Protein AF-A0A935UFL1-F1 (afdb_monomer_lite)

Organism: NCBI:txid2954385

Secondary structure (DSSP, 8-state):
-----PPPHHHHHHHHHHHHHHHHHHHHHHHHHHS---PPPPHHHHHHHHHHTS-HHHHHHHHH---

Structure (mmCIF, N/CA/C/O backbone):
data_AF-A0A935UFL1-F1
#
_entry.id   AF-A0A935UFL1-F1
#
loop_
_atom_site.group_PDB
_atom_site.id
_atom_site.type_symbol
_atom_site.label_atom_id
_atom_site.label_alt_id
_atom_site.label_comp_id
_atom_site.label_asym_id
_atom_site.label_entity_id
_atom_site.label_seq_id
_atom_site.pdbx_PDB_ins_code
_atom_site.Cartn_x
_atom_site.Cartn_y
_atom_site.Cartn_z
_atom_site.occupancy
_atom_site.B_iso_or_equiv
_atom_site.auth_seq_id
_atom_site.auth_comp_id
_atom_site.auth_asym_id
_atom_site.auth_atom_id
_atom_site.pdbx_PDB_model_num
ATOM 1 N N . MET A 1 1 ? -15.772 21.859 -13.109 1.00 37.44 1 MET A N 1
ATOM 2 C CA . MET A 1 1 ? -14.775 21.181 -12.257 1.00 37.44 1 MET A CA 1
ATOM 3 C C . MET A 1 1 ? -15.379 21.097 -10.867 1.00 37.44 1 MET A C 1
ATOM 5 O O . MET A 1 1 ? -15.346 22.087 -10.149 1.00 37.44 1 MET A O 1
ATOM 9 N N . SER A 1 2 ? -16.068 20.001 -10.544 1.00 41.44 2 SER A N 1
ATOM 10 C CA . SER A 1 2 ? -16.640 19.836 -9.204 1.00 41.44 2 SER A CA 1
ATOM 11 C C . SER A 1 2 ? -15.491 19.680 -8.218 1.00 41.44 2 SER A C 1
ATOM 13 O O . SER A 1 2 ? -14.676 18.775 -8.360 1.00 41.44 2 SER A O 1
ATOM 15 N N . SER A 1 3 ? -15.393 20.611 -7.272 1.00 50.28 3 SER A N 1
ATOM 16 C CA . SER A 1 3 ? -14.455 20.528 -6.158 1.00 50.28 3 SER A CA 1
ATOM 17 C C . SER A 1 3 ? -14.965 19.445 -5.211 1.00 50.28 3 SER A C 1
ATOM 19 O O . SER A 1 3 ? -15.771 19.716 -4.320 1.00 50.28 3 SER A O 1
ATOM 21 N N . GLU A 1 4 ? -14.589 18.191 -5.457 1.00 59.16 4 GLU A N 1
ATOM 22 C CA . GLU A 1 4 ? -14.795 17.140 -4.467 1.00 59.16 4 GLU A CA 1
ATOM 23 C C . GLU A 1 4 ? -13.923 17.476 -3.262 1.00 59.16 4 GLU A C 1
ATOM 25 O O 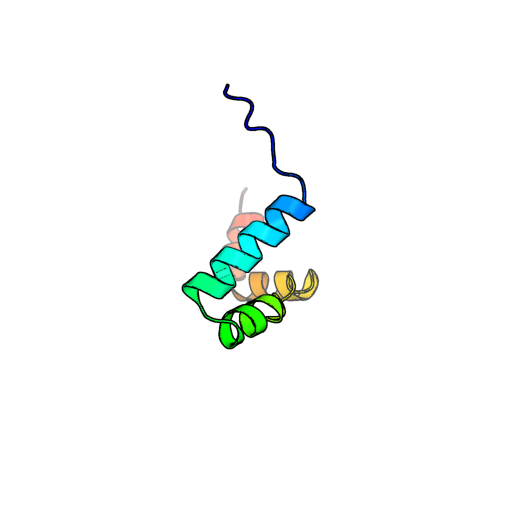. GLU A 1 4 ? -12.696 17.387 -3.292 1.00 59.16 4 GLU A O 1
ATOM 30 N N . THR A 1 5 ? -14.575 17.946 -2.202 1.00 77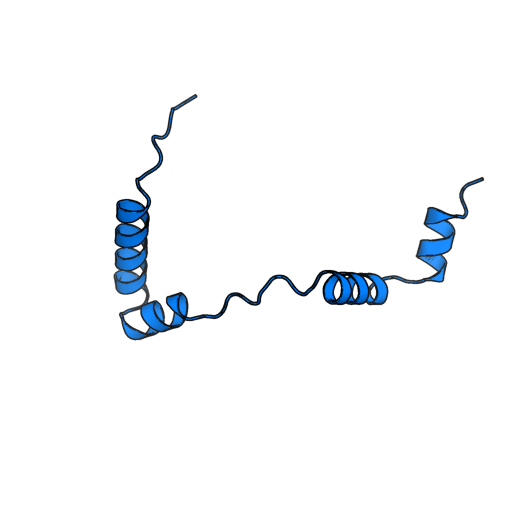.81 5 THR A N 1
ATOM 31 C CA . THR A 1 5 ? -13.916 18.172 -0.922 1.00 77.81 5 THR A CA 1
ATOM 32 C C . THR A 1 5 ? -13.494 16.806 -0.398 1.00 77.81 5 THR A C 1
ATOM 34 O O . THR A 1 5 ? -14.344 15.992 -0.031 1.00 77.81 5 THR A O 1
ATOM 37 N N . LEU A 1 6 ? -12.188 16.538 -0.418 1.00 82.25 6 LEU A N 1
ATOM 38 C CA . LEU A 1 6 ? -11.626 15.309 0.128 1.00 82.25 6 LEU A CA 1
ATOM 39 C C . LEU A 1 6 ? -12.045 15.159 1.593 1.00 82.25 6 LEU A C 1
ATOM 41 O O . LEU A 1 6 ? -12.119 16.131 2.348 1.00 82.25 6 LEU A 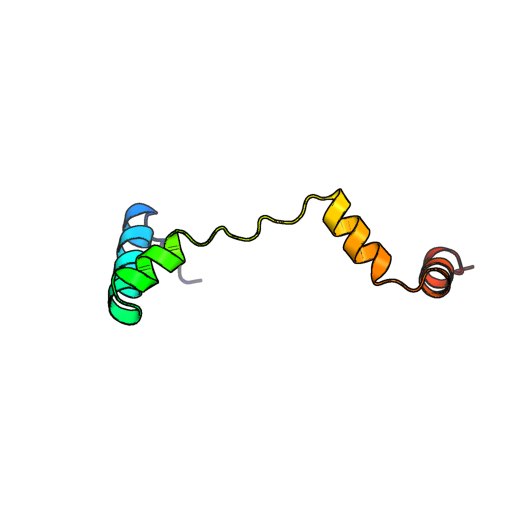O 1
ATOM 45 N N . MET A 1 7 ? -12.340 13.923 1.990 1.00 90.12 7 MET A N 1
ATOM 46 C CA . MET A 1 7 ? -12.643 13.617 3.383 1.00 90.12 7 MET A CA 1
ATOM 47 C C . MET A 1 7 ? -11.412 13.854 4.260 1.00 90.12 7 MET A C 1
ATOM 49 O O . MET A 1 7 ? -10.278 13.730 3.799 1.00 90.12 7 MET A O 1
ATOM 53 N N . THR A 1 8 ? -11.634 14.132 5.544 1.00 93.56 8 THR A N 1
ATOM 54 C CA . THR A 1 8 ? -10.552 14.047 6.526 1.00 93.56 8 THR A CA 1
ATOM 55 C C . THR A 1 8 ? -10.054 12.606 6.619 1.00 93.56 8 THR A C 1
ATOM 57 O O . THR A 1 8 ? -10.827 11.664 6.419 1.00 93.56 8 THR A O 1
ATOM 60 N N . GLU A 1 9 ? -8.776 12.425 6.956 1.00 92.44 9 GLU A N 1
ATOM 61 C CA . GLU A 1 9 ? -8.180 11.092 7.109 1.00 92.44 9 GLU A CA 1
ATOM 62 C C . GLU A 1 9 ? -8.961 10.236 8.110 1.00 92.44 9 GLU A C 1
ATOM 64 O O . GLU A 1 9 ? -9.280 9.088 7.818 1.00 92.44 9 GLU A O 1
ATOM 69 N N . GLU A 1 10 ? -9.362 10.813 9.247 1.00 94.31 10 GLU A N 1
ATOM 70 C CA . GLU A 1 10 ? -10.163 10.110 10.255 1.00 94.31 10 GLU A CA 1
ATOM 71 C C . GLU A 1 10 ? -11.490 9.596 9.680 1.00 94.31 10 GLU A C 1
ATOM 73 O O . GLU A 1 10 ? -11.865 8.441 9.902 1.00 94.31 10 GLU A O 1
ATOM 78 N N . ARG A 1 11 ? -12.197 10.435 8.907 1.00 95.62 11 ARG A N 1
ATOM 79 C CA . ARG A 1 11 ? -13.483 10.051 8.314 1.00 95.62 11 ARG A CA 1
ATOM 80 C C . ARG A 1 11 ? -13.299 8.959 7.267 1.00 95.62 11 ARG A C 1
ATOM 82 O O . ARG A 1 11 ? -14.093 8.023 7.228 1.00 95.62 11 ARG A O 1
ATOM 89 N N . LEU A 1 12 ? -12.247 9.064 6.461 1.00 95.62 12 LEU A N 1
ATOM 90 C CA . LEU A 1 12 ? -11.908 8.067 5.454 1.00 95.62 12 LEU A CA 1
ATOM 91 C C . LEU A 1 12 ? -11.566 6.714 6.094 1.00 95.62 12 LEU A C 1
ATOM 93 O O . LEU A 1 12 ? -12.099 5.693 5.669 1.00 95.62 12 LEU A O 1
ATOM 97 N N . ILE A 1 13 ? -10.723 6.708 7.132 1.00 95.50 13 ILE A N 1
ATOM 98 C CA . ILE A 1 13 ? -10.315 5.489 7.844 1.00 95.50 13 ILE A CA 1
ATOM 99 C C . ILE A 1 13 ? -11.528 4.801 8.467 1.00 95.50 13 ILE A C 1
ATOM 101 O O . ILE A 1 13 ? -11.680 3.588 8.316 1.00 95.50 13 ILE A O 1
ATOM 105 N N . ARG A 1 14 ? -12.411 5.561 9.129 1.00 96.69 14 ARG A N 1
ATOM 106 C CA . ARG A 1 14 ? -13.624 5.004 9.741 1.00 96.69 14 ARG A CA 1
ATOM 107 C C . ARG A 1 14 ? -14.522 4.365 8.688 1.00 96.69 14 ARG A C 1
ATOM 109 O O . ARG A 1 14 ? -14.803 3.178 8.780 1.00 96.69 14 ARG A O 1
ATOM 116 N N . GLN A 1 15 ? -14.865 5.119 7.645 1.00 97.25 15 GLN A N 1
ATOM 117 C CA . GLN A 1 15 ? -15.745 4.629 6.588 1.00 97.25 15 GLN A CA 1
ATOM 118 C C . GLN A 1 15 ? -15.166 3.398 5.873 1.00 97.25 15 GLN A C 1
ATOM 120 O O . GLN A 1 15 ? -15.897 2.456 5.584 1.00 97.25 15 GLN A O 1
ATOM 125 N N . ALA A 1 16 ? -13.858 3.370 5.608 1.00 96.88 16 ALA A N 1
ATOM 126 C CA . ALA A 1 16 ? -13.211 2.209 5.002 1.00 96.88 16 ALA A CA 1
ATOM 127 C C . ALA A 1 16 ? -13.234 0.983 5.929 1.00 96.88 16 ALA A C 1
ATOM 129 O O . ALA A 1 16 ? -13.470 -0.129 5.464 1.00 96.88 16 ALA A O 1
ATOM 130 N N . THR A 1 17 ? -13.015 1.181 7.231 1.00 96.81 17 THR A N 1
ATOM 131 C CA . THR A 1 17 ? -13.063 0.098 8.226 1.00 96.81 17 THR A CA 1
ATOM 132 C C . THR A 1 17 ? -14.467 -0.491 8.327 1.00 96.81 17 THR A C 1
ATOM 134 O O . THR A 1 17 ? -14.606 -1.713 8.312 1.00 96.81 17 THR A O 1
ATOM 137 N N . ASP A 1 18 ? -15.495 0.360 8.354 1.00 98.12 18 ASP A N 1
ATOM 138 C CA . ASP A 1 18 ? -16.895 -0.067 8.405 1.00 98.12 18 ASP A CA 1
ATOM 139 C C . ASP A 1 18 ? -17.243 -0.916 7.175 1.00 98.12 18 ASP A C 1
ATOM 141 O O . ASP A 1 18 ? -17.691 -2.052 7.316 1.00 98.12 18 ASP A O 1
ATOM 145 N N . VAL A 1 19 ? -16.905 -0.440 5.970 1.00 98.44 19 VAL A N 1
ATOM 146 C CA .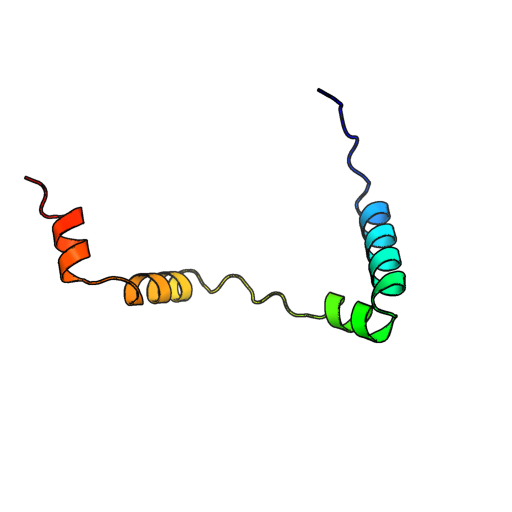 VAL A 1 19 ? -17.117 -1.187 4.717 1.00 98.44 19 VAL A CA 1
ATOM 147 C C . VAL A 1 19 ? -16.393 -2.537 4.728 1.00 98.44 19 VAL A C 1
ATOM 149 O O . VAL A 1 19 ? -16.959 -3.542 4.291 1.00 98.44 19 VAL A O 1
ATOM 152 N N . LEU A 1 20 ? -15.154 -2.595 5.227 1.00 97.88 20 LEU A N 1
ATOM 153 C CA . LEU A 1 20 ? -14.399 -3.847 5.322 1.00 97.88 20 LEU A CA 1
ATOM 154 C C . LEU A 1 20 ? -15.066 -4.836 6.283 1.00 97.88 20 LEU A C 1
ATOM 156 O O . LEU A 1 20 ? -15.213 -6.007 5.938 1.00 97.88 20 LEU A O 1
ATOM 160 N N . ILE A 1 21 ? -15.487 -4.381 7.464 1.00 98.06 21 ILE A N 1
ATOM 161 C CA . ILE A 1 21 ? -16.147 -5.233 8.461 1.00 98.06 21 ILE A CA 1
ATOM 162 C C . ILE A 1 21 ? -17.503 -5.719 7.946 1.00 98.06 21 ILE A C 1
ATOM 164 O O . ILE A 1 21 ? -17.814 -6.899 8.101 1.00 98.06 21 ILE A O 1
ATOM 168 N N . GLU A 1 22 ? -18.284 -4.851 7.306 1.00 98.44 22 GLU A N 1
ATOM 169 C CA . GLU A 1 22 ? -19.596 -5.192 6.747 1.00 98.44 22 GLU A CA 1
ATOM 170 C C . GLU A 1 22 ? -19.504 -6.252 5.643 1.00 98.44 22 GLU A C 1
ATOM 172 O O . GLU A 1 22 ? -20.336 -7.155 5.590 1.00 98.44 22 GLU A O 1
ATOM 177 N N . ASN A 1 23 ? -18.489 -6.169 4.776 1.00 98.44 23 ASN A N 1
ATOM 178 C CA . ASN A 1 23 ? -18.381 -7.048 3.608 1.00 98.44 23 ASN A CA 1
ATOM 179 C C . ASN A 1 23 ? -17.567 -8.322 3.863 1.00 98.44 23 ASN A C 1
ATOM 181 O O . ASN A 1 23 ? -17.841 -9.352 3.251 1.00 98.44 23 ASN A O 1
ATOM 185 N N . LEU A 1 24 ? -16.555 -8.261 4.731 1.00 97.62 24 LEU A N 1
ATOM 186 C CA . LEU A 1 24 ? -15.621 -9.370 4.964 1.00 97.62 24 LEU A CA 1
ATOM 187 C C . LEU A 1 24 ? -15.811 -10.027 6.338 1.00 97.62 24 LEU A C 1
ATOM 189 O O . LEU A 1 24 ? -15.340 -11.140 6.569 1.00 97.62 24 LEU A O 1
ATOM 193 N N . GLY A 1 25 ? -16.494 -9.357 7.265 1.00 97.44 25 GLY A N 1
ATOM 194 C CA . GLY A 1 25 ? -16.517 -9.735 8.671 1.00 97.44 25 GLY A CA 1
ATOM 195 C C . GLY A 1 25 ? -15.224 -9.352 9.398 1.00 97.44 25 GLY A C 1
ATOM 196 O O . GLY A 1 25 ? -14.172 -9.126 8.802 1.00 97.44 25 GLY A O 1
ATOM 197 N N . ILE A 1 26 ? -15.296 -9.298 10.730 1.00 96.50 26 ILE A N 1
ATOM 198 C CA . ILE A 1 26 ? -14.212 -8.790 11.592 1.00 96.50 26 ILE A CA 1
ATOM 199 C C . ILE A 1 26 ? -12.890 -9.544 11.375 1.00 96.50 26 ILE A C 1
ATOM 201 O O . ILE A 1 26 ? -11.830 -8.919 11.339 1.00 96.50 26 ILE A O 1
ATOM 205 N N . MET A 1 27 ? -12.939 -10.871 11.217 1.00 96.31 27 MET A N 1
ATOM 206 C CA . MET A 1 27 ? -11.739 -11.695 11.025 1.00 96.31 27 MET A CA 1
ATOM 207 C C . MET A 1 27 ? -10.996 -11.348 9.733 1.00 96.31 27 MET A C 1
ATOM 209 O O . MET A 1 27 ? -9.813 -11.009 9.779 1.00 96.31 27 MET A O 1
ATOM 213 N N . GLU A 1 28 ? -11.678 -11.400 8.588 1.00 97.19 28 GLU A N 1
ATOM 214 C CA . GLU A 1 28 ? -11.040 -11.154 7.291 1.00 97.19 28 GLU A CA 1
ATOM 215 C C . GLU A 1 28 ? -10.722 -9.668 7.085 1.00 97.19 28 GLU A C 1
ATOM 217 O O . GLU A 1 28 ? -9.680 -9.345 6.517 1.00 97.19 28 GLU A O 1
ATOM 222 N N . ALA A 1 29 ? -11.532 -8.752 7.630 1.00 97.31 29 ALA A N 1
ATOM 223 C CA . ALA A 1 29 ? -11.211 -7.324 7.658 1.00 97.31 29 ALA A CA 1
ATOM 224 C C . ALA A 1 29 ? -9.911 -7.053 8.432 1.00 97.31 29 ALA A C 1
ATOM 226 O O . ALA A 1 29 ? -9.036 -6.328 7.956 1.00 97.31 29 ALA A O 1
ATOM 227 N N . THR A 1 30 ? -9.743 -7.682 9.600 1.00 95.00 30 THR A N 1
ATOM 228 C CA . THR A 1 30 ? -8.515 -7.561 10.397 1.00 95.00 30 THR A CA 1
ATOM 229 C C . THR A 1 30 ? -7.326 -8.154 9.651 1.00 95.00 30 THR A C 1
ATOM 231 O O . THR A 1 30 ? -6.292 -7.499 9.530 1.00 95.00 30 THR A O 1
ATOM 234 N N . ARG A 1 31 ? -7.483 -9.357 9.079 1.00 94.44 31 ARG A N 1
ATOM 235 C CA . ARG A 1 31 ? -6.449 -9.981 8.247 1.00 94.44 31 ARG A CA 1
ATOM 236 C C . ARG A 1 31 ? -6.018 -9.039 7.128 1.00 94.44 31 ARG A C 1
ATOM 238 O O . ARG A 1 31 ? -4.823 -8.793 7.008 1.00 94.44 31 ARG A O 1
ATOM 245 N N . PHE A 1 32 ? -6.965 -8.474 6.377 1.00 93.69 32 PHE A N 1
ATOM 246 C CA . PHE A 1 32 ? -6.706 -7.531 5.288 1.00 93.69 32 PHE A CA 1
ATOM 247 C C . PHE A 1 32 ? -5.895 -6.312 5.743 1.00 93.69 32 PHE A C 1
ATOM 249 O O . PHE A 1 32 ? -4.890 -5.986 5.116 1.00 93.69 32 PHE A O 1
ATOM 256 N N . LEU A 1 33 ? -6.275 -5.679 6.857 1.00 92.75 33 LEU A N 1
ATOM 257 C CA . LEU A 1 33 ? -5.552 -4.525 7.408 1.00 92.75 33 LEU A CA 1
ATOM 258 C C . LEU A 1 33 ? -4.124 -4.873 7.859 1.00 92.75 33 LEU A C 1
ATOM 260 O O . LEU A 1 33 ? -3.248 -4.011 7.849 1.00 92.75 33 LEU A O 1
ATOM 264 N N . THR A 1 34 ? -3.887 -6.130 8.238 1.00 90.31 34 THR A N 1
ATOM 265 C CA . THR A 1 34 ? -2.569 -6.634 8.657 1.00 90.31 34 THR A CA 1
ATOM 266 C C . THR A 1 34 ? -1.753 -7.265 7.537 1.00 90.31 34 THR A C 1
ATOM 268 O O . THR A 1 34 ? -0.595 -7.613 7.774 1.00 90.31 34 THR A O 1
ATOM 271 N N . LEU A 1 35 ? -2.315 -7.424 6.331 1.00 89.81 35 LEU A N 1
ATOM 272 C CA . LEU A 1 35 ? -1.546 -7.891 5.186 1.00 89.81 35 LEU A CA 1
ATOM 273 C C . LE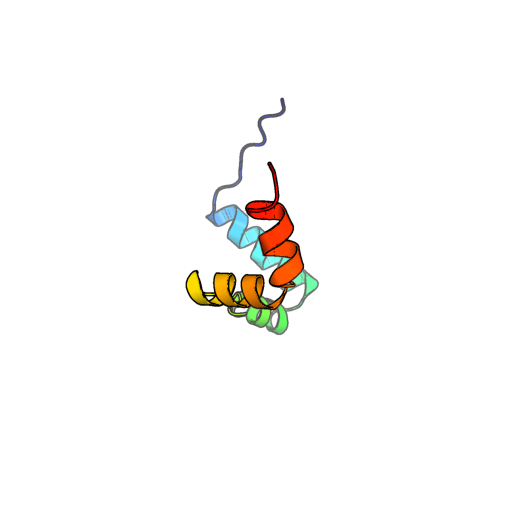U A 1 35 ? -0.384 -6.922 5.004 1.00 89.81 35 LEU A C 1
ATOM 275 O O . LEU A 1 35 ? -0.579 -5.746 4.689 1.00 89.81 35 LEU A O 1
ATOM 279 N N . SER A 1 36 ? 0.838 -7.414 5.213 1.00 72.50 36 SER A N 1
ATOM 280 C CA . SER A 1 36 ? 2.012 -6.683 4.776 1.00 72.50 36 SER A CA 1
ATOM 281 C C . SER A 1 36 ? 1.811 -6.424 3.293 1.00 72.50 36 SER A C 1
ATOM 283 O O . SER A 1 36 ? 1.762 -7.363 2.500 1.00 72.50 36 SER A O 1
ATOM 285 N N . ARG A 1 37 ? 1.662 -5.150 2.914 1.00 70.06 37 ARG A N 1
ATOM 286 C CA . ARG A 1 37 ? 1.912 -4.766 1.530 1.00 70.06 37 ARG A CA 1
ATOM 287 C C . ARG A 1 37 ? 3.282 -5.337 1.226 1.00 70.06 37 ARG A C 1
ATOM 289 O O . ARG A 1 37 ? 4.225 -4.987 1.939 1.00 70.06 37 ARG A O 1
ATOM 296 N N . GLU A 1 38 ? 3.380 -6.233 0.246 1.00 69.19 38 GLU A N 1
ATOM 297 C CA . GLU A 1 38 ? 4.676 -6.546 -0.340 1.00 69.19 38 GLU A CA 1
ATOM 298 C C . GLU A 1 38 ? 5.301 -5.190 -0.640 1.00 69.19 38 GLU A C 1
ATOM 300 O O . GLU A 1 38 ? 4.772 -4.395 -1.426 1.00 69.19 38 GLU A O 1
ATOM 305 N N . GLY A 1 39 ? 6.319 -4.844 0.151 1.00 69.00 39 GLY A N 1
ATOM 306 C CA . GLY A 1 39 ? 6.990 -3.571 0.007 1.00 69.00 39 GLY A CA 1
ATOM 307 C C . GLY A 1 39 ? 7.453 -3.475 -1.434 1.00 69.00 39 GLY A C 1
ATOM 308 O O . GLY A 1 39 ? 7.742 -4.493 -2.067 1.00 69.00 39 GLY A O 1
ATOM 309 N N . ARG A 1 40 ? 7.524 -2.257 -1.976 1.00 73.06 40 ARG A N 1
ATOM 310 C CA . ARG A 1 40 ? 8.198 -2.076 -3.261 1.00 73.06 40 ARG A CA 1
ATOM 311 C C . ARG A 1 40 ? 9.562 -2.773 -3.139 1.00 73.06 40 ARG A C 1
ATOM 313 O O . ARG A 1 40 ? 10.304 -2.385 -2.233 1.00 73.06 40 ARG A O 1
ATOM 320 N N . PRO A 1 41 ? 9.884 -3.766 -3.992 1.00 79.06 41 PRO A N 1
ATOM 321 C CA . PRO A 1 41 ? 11.175 -4.429 -3.921 1.00 79.06 41 PRO A CA 1
ATOM 322 C C . PRO A 1 41 ? 12.261 -3.365 -3.987 1.00 79.06 41 PRO A C 1
ATOM 324 O O . PRO A 1 41 ? 12.094 -2.338 -4.676 1.00 79.06 41 PRO A O 1
ATOM 327 N N . GLU A 1 42 ? 13.335 -3.594 -3.234 1.00 89.38 42 GLU A N 1
ATOM 328 C CA . GLU A 1 42 ? 14.451 -2.661 -3.151 1.00 89.38 42 GLU A CA 1
ATOM 329 C C . GLU A 1 42 ? 14.903 -2.305 -4.579 1.00 89.38 42 GLU A C 1
ATOM 331 O O . GLU A 1 42 ? 14.711 -3.062 -5.537 1.00 89.38 42 GLU A O 1
ATOM 336 N N . SER A 1 43 ? 15.387 -1.081 -4.780 1.00 90.62 43 SER A N 1
ATOM 337 C CA . SER A 1 43 ? 15.650 -0.565 -6.119 1.00 90.62 43 SER A CA 1
ATOM 338 C C . SER A 1 43 ? 16.571 -1.465 -6.945 1.00 90.62 43 SER A C 1
ATOM 340 O O . SER A 1 43 ? 16.302 -1.654 -8.134 1.00 90.62 43 SER A O 1
ATOM 342 N N . VAL A 1 44 ? 17.591 -2.066 -6.326 1.00 94.38 44 VAL A N 1
ATOM 343 C CA . VAL A 1 44 ? 18.499 -3.025 -6.966 1.00 94.38 44 VAL A CA 1
ATOM 344 C C . VAL A 1 44 ? 17.795 -4.348 -7.247 1.00 94.38 44 VAL A C 1
ATOM 346 O O . VAL A 1 44 ? 17.946 -4.876 -8.345 1.00 94.38 44 VAL A O 1
ATOM 349 N N . GLU A 1 45 ? 16.997 -4.878 -6.319 1.00 92.94 45 GLU A N 1
ATOM 350 C CA . GLU A 1 45 ? 16.224 -6.111 -6.547 1.00 92.94 45 GLU A CA 1
ATOM 351 C C . GLU A 1 45 ? 15.260 -5.967 -7.725 1.00 92.94 45 GLU A C 1
ATOM 353 O O . GLU A 1 45 ? 15.220 -6.817 -8.616 1.00 92.94 45 GLU A O 1
ATOM 358 N N . ARG A 1 46 ? 14.542 -4.843 -7.781 1.00 92.56 46 ARG A N 1
ATOM 359 C CA . ARG A 1 46 ? 13.650 -4.510 -8.892 1.00 92.56 46 ARG A CA 1
ATOM 360 C C . ARG A 1 46 ? 14.416 -4.352 -10.202 1.00 92.56 46 ARG A C 1
ATOM 362 O O . ARG A 1 46 ? 13.958 -4.839 -11.229 1.00 92.56 46 ARG A O 1
ATOM 369 N N . HIS A 1 47 ? 15.572 -3.685 -10.175 1.00 94.19 47 HIS A N 1
ATOM 370 C CA . HIS A 1 47 ? 16.404 -3.527 -11.366 1.00 94.19 47 HIS A CA 1
ATOM 371 C C . HIS A 1 47 ? 16.928 -4.876 -11.868 1.00 94.19 47 HIS A C 1
ATOM 373 O O . HIS A 1 47 ? 16.871 -5.140 -13.062 1.00 94.19 47 HIS A O 1
ATOM 379 N N . ARG A 1 48 ? 17.352 -5.769 -10.967 1.00 94.75 48 ARG A N 1
ATOM 380 C CA . ARG A 1 48 ? 17.776 -7.133 -11.315 1.00 94.75 48 ARG A CA 1
ATOM 381 C C . ARG A 1 48 ? 16.634 -7.977 -11.866 1.00 94.75 48 ARG A C 1
ATOM 383 O O . ARG A 1 48 ? 16.864 -8.783 -12.758 1.00 94.75 48 ARG A O 1
ATOM 390 N N . ALA A 1 49 ? 15.419 -7.832 -11.336 1.00 94.44 49 ALA A N 1
ATOM 391 C CA . ALA A 1 49 ? 14.243 -8.487 -11.903 1.00 94.44 49 ALA A CA 1
ATOM 392 C C . ALA A 1 49 ? 14.010 -8.016 -13.342 1.00 94.44 49 ALA A C 1
ATOM 394 O O . ALA A 1 49 ? 13.999 -8.842 -14.242 1.00 94.44 49 ALA A O 1
ATOM 395 N N . TRP A 1 50 ? 13.990 -6.700 -13.560 1.00 94.50 50 TRP A N 1
ATOM 396 C CA . TRP A 1 50 ? 13.875 -6.123 -14.897 1.00 94.50 50 TRP A CA 1
ATOM 397 C C . TRP A 1 50 ? 14.990 -6.585 -15.851 1.00 94.50 50 TRP A C 1
ATOM 399 O O . TRP A 1 50 ? 14.697 -6.981 -16.970 1.00 94.50 50 TRP A O 1
ATOM 409 N N . GLN A 1 51 ? 16.255 -6.614 -15.412 1.00 94.50 51 GLN A N 1
ATOM 410 C CA . GLN A 1 51 ? 17.373 -7.091 -16.240 1.00 94.50 51 GLN A CA 1
ATOM 411 C C . GLN A 1 51 ? 17.229 -8.561 -16.652 1.00 94.50 51 GLN A C 1
ATOM 413 O O . GLN A 1 51 ? 17.661 -8.923 -17.742 1.00 94.50 51 GLN A O 1
ATOM 418 N N . ARG A 1 52 ? 16.658 -9.413 -15.788 1.00 94.44 52 ARG A N 1
ATOM 419 C CA . ARG A 1 52 ? 16.438 -10.836 -16.095 1.00 94.44 52 ARG A CA 1
ATOM 420 C C . ARG A 1 52 ? 15.377 -11.054 -17.168 1.00 94.44 52 ARG A C 1
ATOM 422 O O . ARG A 1 52 ? 15.439 -12.070 -17.849 1.00 94.44 52 ARG A O 1
ATOM 429 N N . ASP A 1 53 ? 14.446 -10.119 -17.308 1.00 94.81 53 ASP A N 1
ATOM 430 C CA . ASP A 1 53 ? 13.362 -10.206 -18.287 1.00 94.81 53 ASP A CA 1
ATOM 431 C C . ASP A 1 53 ? 13.799 -9.747 -19.693 1.00 94.81 53 ASP A C 1
ATOM 433 O O . ASP A 1 53 ? 13.020 -9.844 -20.640 1.00 94.81 53 ASP A O 1
ATOM 437 N N . LEU A 1 54 ? 15.035 -9.256 -19.852 1.00 94.56 54 LEU A N 1
ATOM 438 C CA . LEU A 1 54 ? 15.570 -8.787 -21.130 1.00 94.56 54 LEU A CA 1
ATOM 439 C C . LEU A 1 54 ? 16.394 -9.860 -21.844 1.00 94.56 54 LEU A C 1
ATOM 441 O O . LEU A 1 54 ? 17.246 -10.519 -21.245 1.00 94.56 54 LEU A O 1
ATOM 445 N N . ASP A 1 55 ? 16.233 -9.932 -23.166 1.00 94.69 55 ASP A N 1
ATOM 446 C CA . ASP A 1 55 ? 17.260 -10.509 -24.029 1.00 94.69 55 ASP A CA 1
ATOM 447 C C . ASP A 1 55 ? 18.391 -9.489 -24.185 1.00 94.69 55 ASP A C 1
ATOM 449 O O . ASP A 1 55 ? 18.203 -8.386 -24.707 1.00 94.69 55 ASP A O 1
ATOM 453 N N . LYS A 1 56 ? 19.570 -9.857 -23.688 1.00 90.88 56 LYS A N 1
ATOM 454 C CA . LYS A 1 56 ? 20.734 -8.974 -23.646 1.00 90.88 56 LYS A CA 1
ATOM 455 C C . LYS A 1 56 ? 21.148 -8.490 -25.035 1.00 90.88 56 LYS A C 1
ATOM 457 O O . LYS A 1 56 ? 21.481 -7.317 -25.182 1.00 90.88 56 LYS A O 1
ATOM 462 N N . GLU A 1 57 ? 21.163 -9.380 -26.020 1.00 93.44 57 GLU A N 1
ATOM 463 C CA . GLU A 1 57 ? 21.695 -9.071 -27.346 1.00 93.44 57 GLU A CA 1
ATOM 464 C C . GLU A 1 57 ? 20.723 -8.166 -28.108 1.00 93.44 57 GLU A C 1
ATOM 466 O O . GLU A 1 57 ? 21.144 -7.175 -28.703 1.00 93.44 57 GLU A O 1
ATOM 471 N N . VAL A 1 58 ? 19.416 -8.433 -27.998 1.00 94.00 58 VAL A N 1
ATOM 472 C CA . VAL A 1 58 ? 18.370 -7.564 -28.563 1.00 94.00 58 VAL A CA 1
ATOM 473 C C . VAL A 1 58 ? 18.401 -6.182 -27.916 1.00 94.00 58 VAL A C 1
ATOM 475 O O . VAL A 1 58 ? 18.433 -5.174 -28.620 1.00 94.00 58 VAL A O 1
ATOM 478 N N . PHE A 1 59 ? 18.440 -6.122 -26.583 1.00 92.12 59 PHE A N 1
ATOM 479 C CA . PHE A 1 59 ? 18.449 -4.855 -25.856 1.00 92.12 59 PHE A CA 1
ATOM 480 C C . PHE A 1 59 ? 19.692 -4.018 -26.186 1.00 92.12 59 PHE A C 1
ATOM 482 O O . PHE A 1 59 ? 19.602 -2.806 -26.368 1.00 92.12 59 PHE A O 1
ATOM 489 N N . PHE A 1 60 ? 20.865 -4.645 -26.299 1.00 92.62 60 PHE A N 1
ATOM 490 C CA . PHE A 1 60 ? 22.093 -3.918 -26.621 1.00 92.62 60 PHE A CA 1
ATOM 491 C C . PHE A 1 60 ? 22.091 -3.427 -28.067 1.00 92.62 60 PHE A C 1
ATOM 493 O O . PHE A 1 60 ? 22.534 -2.308 -28.314 1.00 92.62 60 PHE A O 1
ATOM 500 N N . ALA A 1 61 ? 21.553 -4.209 -29.005 1.00 94.00 61 ALA A N 1
ATOM 501 C CA . ALA A 1 61 ? 21.368 -3.759 -30.379 1.00 94.00 61 ALA A CA 1
ATOM 502 C C . ALA A 1 61 ? 20.391 -2.573 -30.473 1.00 94.00 61 ALA A C 1
ATOM 504 O O . ALA A 1 61 ? 20.647 -1.642 -31.226 1.00 94.00 61 ALA A O 1
ATOM 505 N N . GLU A 1 62 ? 19.312 -2.558 -29.686 1.00 92.38 62 GLU A N 1
ATOM 506 C CA . GLU A 1 62 ? 18.360 -1.438 -29.658 1.00 92.38 62 GLU A CA 1
ATOM 507 C C . GLU A 1 62 ? 18.990 -0.147 -29.115 1.00 92.38 62 GLU A C 1
ATOM 509 O O . GLU A 1 62 ? 18.814 0.924 -29.691 1.00 92.38 62 GLU A O 1
ATOM 514 N N . ILE A 1 63 ? 19.739 -0.238 -28.012 1.00 92.81 63 ILE A N 1
ATOM 515 C CA . ILE A 1 63 ? 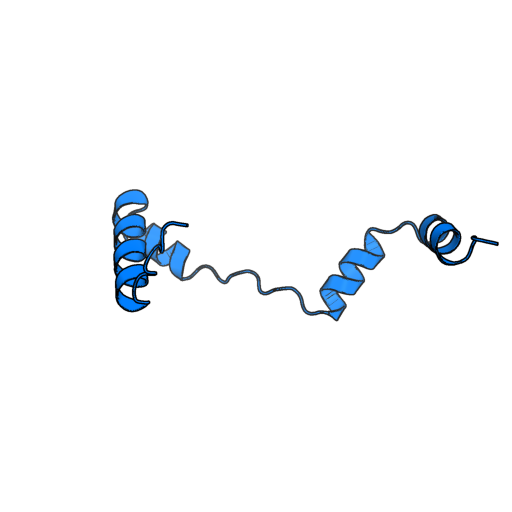20.297 0.941 -27.335 1.00 92.81 63 ILE A CA 1
ATOM 516 C C . ILE A 1 63 ? 21.572 1.457 -28.009 1.00 92.81 63 ILE A C 1
ATOM 518 O O . ILE A 1 63 ? 21.796 2.666 -28.047 1.00 92.81 63 ILE A O 1
ATOM 522 N N . PHE A 1 64 ? 22.424 0.556 -28.503 1.00 92.25 64 PHE A N 1
ATOM 523 C CA . PHE A 1 64 ? 23.759 0.893 -29.009 1.00 92.25 64 PHE A CA 1
ATOM 524 C C . PHE A 1 64 ? 23.935 0.652 -30.512 1.00 92.25 64 PHE A C 1
ATOM 526 O O . PHE A 1 64 ? 24.963 1.041 -31.053 1.00 92.25 64 PHE A O 1
ATOM 533 N N . GLY A 1 65 ? 22.988 -0.011 -31.179 1.00 80.31 65 GLY A N 1
ATOM 534 C CA . GLY A 1 65 ? 23.080 -0.377 -32.598 1.00 80.31 65 GLY A CA 1
ATOM 535 C C . GLY A 1 65 ? 22.452 0.626 -33.565 1.00 80.31 65 GLY A C 1
ATOM 536 O O . GLY A 1 65 ? 22.360 0.327 -34.753 1.00 80.31 65 GLY A O 1
ATOM 537 N N . ALA A 1 66 ? 22.008 1.788 -33.083 1.00 61.69 66 ALA A N 1
ATOM 538 C CA . ALA A 1 66 ? 21.614 2.894 -33.946 1.00 61.69 66 ALA A CA 1
ATOM 539 C C . ALA A 1 66 ? 22.855 3.715 -34.342 1.00 61.69 66 ALA A C 1
ATOM 541 O O . ALA A 1 66 ? 23.352 4.500 -33.533 1.00 61.69 66 ALA A O 1
ATOM 542 N N . ASP A 1 67 ? 23.308 3.522 -35.583 1.00 58.31 67 ASP A N 1
ATOM 543 C CA . ASP A 1 67 ? 24.048 4.516 -36.375 1.00 58.31 67 ASP A CA 1
ATOM 544 C C . ASP A 1 67 ? 23.070 5.272 -37.294 1.00 58.31 67 ASP A C 1
ATOM 546 O O . ASP A 1 67 ? 22.202 4.606 -37.914 1.00 58.31 67 ASP A O 1
#

pLDDT: mean 88.05, std 13.86, range [37.44, 98.44]

Foldseek 3Di:
DDPPPDDDPVVVVVVVLVVLCVPPNPVVSVVVVPPPPPPDPDPVVVVVVVVVVDDPVVVCCVVPVDD

Radius of gyration: 22.37 Å; chains: 1; bounding box: 44×33×48 Å

Sequence (67 aa):
MSSETLMTEERLIRQATDVLIENLGIMEATRFLTLSREGRPESVERHRAWQRDLDKEVFFAEIFGAD